Protein AF-A0A7S2PUL8-F1 (afdb_monomer_lite)

Radius of gyration: 28.36 Å; chains: 1; bounding box: 61×32×86 Å

Structure (mmCIF, N/CA/C/O backbone):
data_AF-A0A7S2PUL8-F1
#
_entry.id   AF-A0A7S2PUL8-F1
#
loop_
_atom_site.group_PDB
_atom_site.id
_atom_site.type_symbol
_atom_site.label_atom_id
_atom_site.label_alt_id
_atom_site.label_comp_id
_atom_site.label_asym_id
_atom_site.label_entity_id
_atom_site.label_seq_id
_atom_site.pdbx_PDB_ins_code
_atom_site.Cartn_x
_atom_site.Cartn_y
_atom_site.Cartn_z
_atom_site.occupancy
_atom_site.B_iso_or_equiv
_atom_site.auth_seq_id
_atom_site.auth_comp_id
_atom_site.auth_asym_id
_atom_site.auth_atom_id
_atom_site.pdbx_PDB_model_num
ATOM 1 N N . LYS A 1 1 ? 41.834 7.340 -62.300 1.00 60.91 1 LYS A N 1
ATOM 2 C CA . LYS A 1 1 ? 41.195 6.035 -61.971 1.00 60.91 1 LYS A CA 1
ATOM 3 C C . LYS A 1 1 ? 41.429 5.657 -60.509 1.00 60.91 1 LYS A C 1
ATOM 5 O O . LYS A 1 1 ? 40.472 5.239 -59.879 1.00 60.91 1 LYS A O 1
ATOM 10 N N . GLU A 1 2 ? 42.630 5.863 -59.962 1.00 68.00 2 GLU A N 1
ATOM 11 C CA . GLU A 1 2 ? 42.927 5.614 -58.538 1.00 68.00 2 GLU A CA 1
ATOM 12 C C . GLU A 1 2 ? 42.168 6.541 -57.573 1.00 68.00 2 GLU A C 1
ATOM 14 O O . GLU A 1 2 ? 41.589 6.057 -56.607 1.00 68.00 2 GLU A O 1
ATOM 19 N N . GLU A 1 3 ? 42.044 7.840 -57.874 1.00 72.56 3 GLU A N 1
ATOM 20 C CA . GLU A 1 3 ? 41.277 8.779 -57.027 1.00 72.56 3 GLU A CA 1
ATOM 21 C C . GLU A 1 3 ? 39.795 8.405 -56.889 1.00 72.56 3 GLU A C 1
ATOM 23 O O . GLU A 1 3 ? 39.204 8.547 -55.822 1.00 72.56 3 GLU A O 1
ATOM 28 N N . LEU A 1 4 ? 39.196 7.873 -57.958 1.00 75.56 4 LEU A N 1
ATOM 29 C CA . LEU A 1 4 ? 37.783 7.494 -57.977 1.00 75.56 4 LEU A CA 1
ATOM 30 C C . LEU A 1 4 ? 37.527 6.232 -57.137 1.00 75.56 4 LEU A C 1
ATOM 32 O O . LEU A 1 4 ? 36.496 6.132 -56.483 1.00 75.56 4 LEU A O 1
ATOM 36 N N . LEU A 1 5 ? 38.488 5.302 -57.108 1.00 79.69 5 LEU A N 1
ATOM 37 C CA . LEU A 1 5 ? 38.439 4.114 -56.251 1.00 79.69 5 LEU A CA 1
ATOM 38 C C . LEU A 1 5 ? 38.616 4.478 -54.769 1.00 79.69 5 LEU A C 1
ATOM 40 O O . LEU A 1 5 ? 37.912 3.932 -53.924 1.00 79.69 5 LEU A O 1
ATOM 44 N N . SER A 1 6 ? 39.491 5.440 -54.464 1.00 80.88 6 SER A N 1
ATOM 45 C CA . SER A 1 6 ? 39.695 5.955 -53.102 1.00 80.88 6 SER A CA 1
ATOM 46 C C . SER A 1 6 ? 38.432 6.629 -52.542 1.00 80.88 6 SER A C 1
ATOM 48 O O . SER A 1 6 ? 37.962 6.288 -51.458 1.00 80.88 6 SER A O 1
ATOM 50 N N . LEU A 1 7 ? 37.801 7.506 -53.332 1.00 81.19 7 LEU A N 1
ATOM 51 C CA . LEU A 1 7 ? 36.548 8.182 -52.968 1.00 81.19 7 LEU A CA 1
ATOM 52 C C . LEU A 1 7 ? 35.368 7.216 -52.772 1.00 81.19 7 LEU A C 1
ATOM 54 O O . LEU A 1 7 ? 34.481 7.473 -51.956 1.00 81.19 7 LEU A O 1
ATOM 58 N N . MET A 1 8 ? 35.324 6.111 -53.519 1.00 83.81 8 MET A N 1
ATOM 59 C CA . MET A 1 8 ? 34.299 5.079 -53.329 1.00 83.81 8 MET A CA 1
ATOM 60 C C . MET A 1 8 ? 34.522 4.294 -52.031 1.00 83.81 8 MET A C 1
ATOM 62 O O . MET A 1 8 ? 33.560 4.075 -51.296 1.00 83.81 8 MET A O 1
ATOM 66 N N . ALA A 1 9 ? 35.771 3.947 -51.707 1.00 85.50 9 ALA A N 1
ATOM 67 C CA . ALA A 1 9 ? 36.111 3.258 -50.462 1.00 85.50 9 ALA A CA 1
ATOM 68 C C . ALA A 1 9 ? 35.788 4.107 -49.217 1.00 85.50 9 ALA A C 1
ATOM 70 O O . ALA A 1 9 ? 35.153 3.620 -48.282 1.00 85.50 9 ALA A O 1
ATOM 71 N N . GLU A 1 10 ? 36.127 5.399 -49.232 1.00 86.19 10 GLU A N 1
ATOM 72 C CA . GLU A 1 10 ? 35.855 6.315 -48.115 1.00 86.19 10 GLU A CA 1
ATOM 73 C C . GLU A 1 10 ? 34.342 6.535 -47.895 1.00 86.19 10 GLU A C 1
ATOM 75 O O . GLU A 1 10 ? 33.856 6.611 -46.762 1.00 86.19 10 GLU A O 1
ATOM 80 N N . ASN A 1 11 ? 33.556 6.574 -48.976 1.00 85.31 11 ASN A N 1
ATOM 81 C CA . ASN A 1 11 ? 32.097 6.647 -48.887 1.00 85.31 11 ASN A CA 1
ATOM 82 C C . ASN A 1 11 ? 31.471 5.351 -48.355 1.00 85.31 11 ASN A C 1
ATOM 84 O O . ASN A 1 11 ? 30.522 5.413 -47.570 1.00 85.31 11 ASN A O 1
ATOM 88 N N . GLU A 1 12 ? 31.991 4.185 -48.743 1.00 88.75 12 GLU A N 1
ATOM 89 C CA . GLU A 1 12 ? 31.535 2.904 -48.199 1.00 88.75 12 GLU A CA 1
ATOM 90 C C . GLU A 1 12 ? 31.815 2.786 -46.698 1.00 88.75 12 GLU A C 1
ATOM 92 O O . GLU A 1 12 ? 30.944 2.335 -45.949 1.00 88.75 12 GLU A O 1
ATOM 97 N N . GLU A 1 13 ? 32.984 3.228 -46.230 1.00 89.38 13 GLU A N 1
ATOM 98 C CA . GLU A 1 13 ? 33.302 3.254 -44.800 1.00 89.38 13 GLU A CA 1
ATOM 99 C C . GLU A 1 13 ? 32.402 4.223 -44.029 1.00 89.38 13 GLU A C 1
ATOM 101 O O . GLU A 1 13 ? 31.856 3.857 -42.985 1.00 89.38 13 GLU A O 1
ATOM 106 N N . ARG A 1 14 ? 32.149 5.423 -44.567 1.00 87.69 14 ARG A N 1
ATOM 107 C CA . ARG A 1 14 ? 31.208 6.381 -43.962 1.00 87.69 14 ARG A CA 1
ATOM 108 C C . ARG A 1 14 ? 29.786 5.833 -43.887 1.00 87.69 14 ARG A C 1
ATOM 110 O O . ARG A 1 14 ? 29.116 6.029 -42.873 1.00 87.69 14 ARG A O 1
ATOM 117 N N . LEU A 1 15 ? 29.322 5.128 -44.918 1.00 87.69 15 LEU A N 1
ATOM 118 C CA . LEU A 1 15 ? 28.003 4.491 -44.922 1.00 87.69 15 LEU A CA 1
ATOM 119 C C . LEU A 1 15 ? 27.917 3.347 -43.906 1.00 87.69 15 LEU A C 1
ATOM 121 O O . LEU A 1 15 ? 26.913 3.243 -43.201 1.00 87.69 15 LEU A O 1
ATOM 125 N N . LYS A 1 16 ? 28.963 2.522 -43.784 1.00 92.06 16 LYS A N 1
ATOM 126 C CA . LYS A 1 16 ? 29.033 1.456 -42.771 1.00 92.06 16 LYS A CA 1
ATOM 127 C C . LYS A 1 16 ? 29.050 2.029 -41.353 1.00 92.06 16 LYS A C 1
ATOM 129 O O . LYS A 1 16 ? 28.274 1.580 -40.516 1.00 92.06 16 LYS A O 1
ATOM 134 N N . ALA A 1 17 ? 29.856 3.060 -41.103 1.00 91.62 17 ALA A N 1
ATOM 135 C CA . ALA A 1 17 ? 29.919 3.733 -39.806 1.00 91.62 17 ALA A CA 1
ATOM 136 C C . ALA A 1 17 ? 28.587 4.403 -39.434 1.00 91.62 17 ALA A C 1
ATOM 138 O O . ALA A 1 17 ? 28.167 4.347 -38.279 1.00 91.62 17 ALA A O 1
ATOM 139 N N . LYS A 1 18 ? 27.895 5.006 -40.409 1.00 92.12 18 LYS A N 1
ATOM 140 C CA . LYS A 1 18 ? 26.573 5.605 -40.194 1.00 92.12 18 LYS A CA 1
ATOM 141 C C . LYS A 1 18 ? 25.521 4.551 -39.839 1.00 92.12 18 LYS A C 1
ATOM 143 O O . LYS A 1 18 ? 24.808 4.738 -38.862 1.00 92.12 18 LYS A O 1
ATOM 148 N N . ARG A 1 19 ? 25.477 3.429 -40.567 1.00 91.75 19 ARG A N 1
ATOM 149 C CA . ARG A 1 19 ? 24.557 2.316 -40.269 1.00 91.75 19 ARG A CA 1
ATOM 150 C C . ARG A 1 19 ? 24.822 1.693 -38.901 1.00 91.75 19 ARG A C 1
ATOM 152 O O . ARG A 1 19 ? 23.877 1.448 -38.167 1.00 91.75 19 ARG A O 1
ATOM 159 N N . ALA A 1 20 ? 26.089 1.504 -38.530 1.00 91.75 20 ALA A N 1
ATOM 160 C CA . ALA A 1 20 ? 26.448 0.975 -37.215 1.00 91.75 20 ALA A CA 1
ATOM 161 C C . ALA A 1 20 ? 25.957 1.880 -36.071 1.00 91.75 20 ALA A C 1
ATOM 163 O O . ALA A 1 20 ? 25.409 1.380 -35.094 1.00 91.75 20 ALA A O 1
ATOM 164 N N . ARG A 1 21 ? 26.086 3.208 -36.219 1.00 90.75 21 ARG A N 1
ATOM 165 C CA . ARG A 1 21 ? 25.555 4.174 -35.241 1.00 90.75 21 ARG A CA 1
ATOM 166 C C . ARG A 1 21 ? 24.030 4.167 -35.184 1.00 90.75 21 ARG A C 1
ATOM 168 O O . ARG A 1 21 ? 23.472 4.165 -34.099 1.00 90.75 21 ARG A O 1
ATOM 175 N N . GLU A 1 22 ? 23.360 4.124 -36.333 1.00 92.88 22 GLU A N 1
ATOM 176 C CA . GLU A 1 22 ? 21.893 4.055 -36.387 1.00 92.88 22 GLU A CA 1
ATOM 177 C C . GLU A 1 22 ? 21.354 2.767 -35.741 1.00 92.88 22 GLU A C 1
ATOM 179 O O . GLU A 1 22 ? 20.354 2.811 -35.027 1.00 92.88 22 GLU A O 1
ATOM 184 N N . GLU A 1 23 ? 22.026 1.629 -35.939 1.00 92.50 23 GLU A N 1
ATOM 185 C CA . GLU A 1 23 ? 21.677 0.363 -35.286 1.00 92.50 23 GLU A CA 1
ATOM 186 C C . GLU A 1 23 ? 21.935 0.390 -33.773 1.00 92.50 23 GLU A C 1
ATOM 188 O O . GLU A 1 23 ? 21.132 -0.145 -33.008 1.00 92.50 23 GLU A O 1
ATOM 193 N N . GLU A 1 24 ? 23.029 1.010 -33.326 1.00 91.81 24 GLU A N 1
ATOM 194 C CA . GLU A 1 24 ? 23.339 1.161 -31.902 1.00 91.81 24 GLU A CA 1
ATOM 195 C C . GLU A 1 24 ? 22.332 2.084 -31.203 1.00 91.81 24 GLU A C 1
ATOM 197 O O . GLU A 1 24 ? 21.758 1.696 -30.185 1.00 91.81 24 GLU A O 1
ATOM 202 N N . ASP A 1 25 ? 22.023 3.239 -31.797 1.00 92.94 25 ASP A N 1
ATOM 203 C CA . ASP A 1 25 ? 21.018 4.178 -31.291 1.00 92.94 25 ASP A CA 1
ATOM 204 C C . ASP A 1 25 ? 19.622 3.537 -31.247 1.00 92.94 25 ASP A C 1
ATOM 206 O O . ASP A 1 25 ? 18.868 3.730 -30.291 1.00 92.94 25 ASP A O 1
ATOM 210 N N . ALA A 1 26 ? 19.261 2.749 -32.267 1.00 93.25 26 ALA A N 1
ATOM 211 C CA . ALA A 1 26 ? 17.992 2.025 -32.294 1.00 93.25 26 ALA A CA 1
ATOM 212 C C . ALA A 1 26 ? 17.918 0.965 -31.185 1.00 93.25 26 ALA A C 1
ATOM 214 O O . ALA A 1 26 ? 16.885 0.839 -30.525 1.00 93.25 26 ALA A O 1
ATOM 215 N N . ARG A 1 27 ? 19.012 0.233 -30.934 1.00 93.19 27 ARG A N 1
ATOM 216 C CA . ARG A 1 27 ? 19.091 -0.744 -29.837 1.00 93.19 27 ARG A CA 1
ATOM 217 C C . ARG A 1 27 ? 19.018 -0.075 -28.470 1.00 93.19 27 ARG A C 1
ATOM 219 O O . ARG A 1 27 ? 18.304 -0.574 -27.605 1.00 93.19 27 ARG A O 1
ATOM 226 N N . GLN A 1 28 ? 19.713 1.046 -28.278 1.00 92.69 28 GLN A N 1
ATOM 227 C CA . GLN A 1 28 ? 19.670 1.799 -27.024 1.00 92.69 28 GLN A CA 1
ATOM 228 C C . GLN A 1 28 ? 18.258 2.322 -26.739 1.00 92.69 28 GLN A C 1
ATOM 230 O O . GLN A 1 28 ? 17.745 2.107 -25.645 1.00 92.69 28 GLN A O 1
ATOM 235 N N . LYS A 1 29 ? 17.588 2.914 -27.737 1.00 94.25 29 LYS A N 1
ATOM 236 C CA . LYS A 1 29 ? 16.203 3.391 -27.591 1.00 94.25 29 LYS A CA 1
ATOM 237 C C . LYS A 1 29 ? 15.222 2.262 -27.289 1.00 94.25 29 LYS A C 1
ATOM 239 O O . LYS A 1 29 ? 14.381 2.421 -26.412 1.00 94.25 29 LYS A O 1
ATOM 244 N N . ALA A 1 30 ? 15.346 1.123 -27.971 1.00 93.94 30 ALA A N 1
ATOM 245 C CA . ALA A 1 30 ? 14.494 -0.035 -27.709 1.00 93.94 30 ALA A CA 1
ATOM 246 C C . ALA A 1 30 ? 14.687 -0.577 -26.281 1.00 93.94 30 ALA A C 1
ATOM 248 O O . ALA A 1 30 ? 13.707 -0.880 -25.604 1.00 93.94 30 ALA A O 1
ATOM 249 N N . ALA A 1 31 ? 15.933 -0.648 -25.799 1.00 94.56 31 ALA A N 1
ATOM 250 C CA . ALA A 1 31 ? 16.232 -1.087 -24.438 1.00 94.56 31 ALA A CA 1
ATOM 251 C C . ALA A 1 31 ? 15.714 -0.102 -23.374 1.00 94.56 31 ALA A C 1
ATOM 253 O O . ALA A 1 31 ? 15.186 -0.527 -22.346 1.00 94.56 31 ALA A O 1
ATOM 254 N N . GLU A 1 32 ? 15.837 1.206 -23.614 1.00 94.25 32 GLU A N 1
ATOM 255 C CA . GLU A 1 32 ? 15.310 2.241 -22.718 1.00 94.25 32 GLU A CA 1
ATOM 256 C C . GLU A 1 32 ? 13.777 2.205 -22.657 1.00 94.25 32 GLU A C 1
ATOM 258 O O . GLU A 1 32 ? 13.192 2.282 -21.574 1.00 94.25 32 GLU A O 1
ATOM 263 N N . GLU A 1 33 ? 13.114 2.028 -23.801 1.00 93.75 33 GLU A N 1
ATOM 264 C CA . GLU A 1 33 ? 11.660 1.911 -23.863 1.00 93.75 33 GLU A CA 1
ATOM 265 C C . GLU A 1 33 ? 11.163 0.644 -23.156 1.00 93.75 33 GLU A C 1
ATOM 267 O O . GLU A 1 33 ? 10.223 0.718 -22.364 1.00 93.75 33 GLU A O 1
ATOM 272 N N . GLU A 1 34 ? 11.834 -0.496 -23.344 1.00 94.62 34 GLU A N 1
ATOM 273 C CA . GLU A 1 34 ? 11.517 -1.738 -22.632 1.00 94.62 34 GLU A CA 1
ATOM 274 C C . GLU A 1 34 ? 11.704 -1.585 -21.114 1.00 94.62 34 GLU A C 1
ATOM 276 O O . GLU A 1 34 ? 10.840 -1.993 -20.334 1.00 94.62 34 GLU A O 1
ATOM 281 N N . ALA A 1 35 ? 12.800 -0.959 -20.673 1.00 93.19 35 ALA A N 1
ATOM 282 C CA . ALA A 1 35 ? 13.047 -0.695 -19.257 1.00 93.19 35 ALA A CA 1
ATOM 283 C C . ALA A 1 35 ? 11.971 0.222 -18.656 1.00 93.19 35 ALA A C 1
ATOM 285 O O . ALA A 1 35 ? 11.467 -0.040 -17.563 1.00 93.19 35 ALA A O 1
ATOM 286 N N . ARG A 1 36 ? 11.566 1.265 -19.389 1.00 94.12 36 ARG A N 1
ATOM 287 C CA . ARG A 1 36 ? 10.508 2.183 -18.962 1.00 94.12 36 ARG A CA 1
ATOM 288 C C . ARG A 1 36 ? 9.148 1.493 -18.884 1.00 94.12 36 ARG A C 1
ATOM 290 O O . ARG A 1 36 ? 8.410 1.733 -17.931 1.00 94.12 36 ARG A O 1
ATOM 297 N N . GLN A 1 37 ? 8.821 0.636 -19.852 1.00 94.19 37 GLN A N 1
ATOM 298 C CA . GLN A 1 37 ? 7.583 -0.145 -19.841 1.00 94.19 37 GLN A CA 1
ATOM 299 C C . GLN A 1 37 ? 7.550 -1.122 -18.661 1.00 94.19 37 GLN A C 1
ATOM 301 O O . GLN A 1 37 ? 6.533 -1.200 -17.975 1.00 94.19 37 GLN A O 1
ATOM 306 N N . LYS A 1 38 ? 8.663 -1.809 -18.369 1.00 93.56 38 LYS A N 1
ATOM 307 C CA . LYS A 1 38 ? 8.770 -2.699 -17.201 1.00 93.56 38 LYS A CA 1
ATOM 308 C C . LYS A 1 38 ? 8.593 -1.943 -15.888 1.00 93.56 38 LYS A C 1
ATOM 310 O O . LYS A 1 38 ? 7.761 -2.339 -15.081 1.00 93.56 38 LYS A O 1
ATOM 315 N N . ALA A 1 39 ? 9.296 -0.826 -15.708 1.00 90.44 39 ALA A N 1
ATOM 316 C CA . ALA A 1 39 ? 9.179 -0.015 -14.497 1.00 90.44 39 ALA A CA 1
ATOM 317 C C . ALA A 1 39 ? 7.756 0.541 -14.298 1.00 90.44 39 ALA A C 1
ATOM 319 O O . ALA A 1 39 ? 7.235 0.538 -13.185 1.00 90.44 39 ALA A O 1
ATOM 320 N N . ALA A 1 40 ? 7.100 0.988 -15.375 1.00 90.06 40 ALA A N 1
ATOM 321 C CA . ALA A 1 40 ? 5.715 1.448 -15.312 1.00 90.06 40 ALA A CA 1
ATOM 322 C C . ALA A 1 40 ? 4.741 0.310 -14.961 1.00 90.06 40 ALA A C 1
ATOM 324 O O . ALA A 1 40 ? 3.844 0.508 -14.143 1.00 90.06 40 ALA A O 1
ATOM 325 N N . ALA A 1 41 ? 4.934 -0.881 -15.536 1.00 92.38 41 ALA A N 1
ATOM 326 C CA . ALA A 1 41 ? 4.112 -2.050 -15.239 1.00 92.38 41 ALA A CA 1
ATOM 327 C C . ALA A 1 41 ? 4.282 -2.531 -13.788 1.00 92.38 41 ALA A C 1
ATOM 329 O O . ALA A 1 41 ? 3.296 -2.887 -13.148 1.00 92.38 41 ALA A O 1
ATOM 330 N N . GLU A 1 42 ? 5.505 -2.510 -13.250 1.00 86.12 42 GLU A N 1
ATOM 331 C CA . GLU A 1 42 ? 5.776 -2.843 -11.844 1.00 86.12 42 GLU A CA 1
ATOM 332 C C . GLU A 1 42 ? 5.081 -1.870 -10.888 1.00 86.12 42 GLU A C 1
ATOM 334 O O . GLU A 1 42 ? 4.407 -2.306 -9.954 1.00 86.12 42 GLU A O 1
ATOM 339 N N . LEU A 1 43 ? 5.177 -0.565 -11.157 1.00 77.44 43 LEU A N 1
ATOM 340 C CA . LEU A 1 43 ? 4.513 0.457 -10.349 1.00 77.44 43 LEU A CA 1
ATOM 341 C C . LEU A 1 43 ? 2.987 0.297 -10.379 1.00 77.44 43 LEU A C 1
ATOM 343 O O . LEU A 1 43 ? 2.337 0.346 -9.336 1.00 77.44 43 LEU A O 1
ATOM 347 N N . GLN A 1 44 ? 2.417 0.062 -11.563 1.00 81.31 44 GLN A N 1
ATOM 348 C CA . GLN A 1 44 ? 0.980 -0.154 -11.710 1.00 81.31 44 GLN A CA 1
ATOM 349 C C . GLN A 1 44 ? 0.525 -1.425 -10.978 1.00 81.31 44 GLN A C 1
ATOM 351 O O . GLN A 1 44 ? -0.505 -1.415 -10.306 1.00 81.31 44 GLN A O 1
ATOM 356 N N . ALA A 1 45 ? 1.299 -2.510 -11.056 1.00 83.56 45 ALA A N 1
ATOM 357 C CA . ALA A 1 45 ? 0.989 -3.745 -10.344 1.00 83.56 45 ALA A CA 1
ATOM 358 C C . ALA A 1 45 ? 1.025 -3.559 -8.817 1.00 83.56 45 ALA A C 1
ATOM 360 O O . ALA A 1 45 ? 0.175 -4.112 -8.113 1.00 83.56 45 ALA A O 1
ATOM 361 N N . GLU A 1 46 ? 1.973 -2.770 -8.302 1.00 74.44 46 GLU A N 1
ATOM 362 C CA . GLU A 1 46 ? 2.032 -2.407 -6.883 1.00 74.44 46 GLU A CA 1
ATOM 363 C C . GLU A 1 46 ? 0.802 -1.585 -6.468 1.00 74.44 46 GLU A C 1
ATOM 365 O O . GLU A 1 46 ? 0.184 -1.881 -5.443 1.00 74.44 46 GLU A O 1
ATOM 370 N N . GLU A 1 47 ? 0.389 -0.609 -7.281 1.00 73.50 47 GLU A N 1
ATOM 371 C CA . GLU A 1 47 ? -0.790 0.218 -7.010 1.00 73.50 47 GLU A CA 1
ATOM 3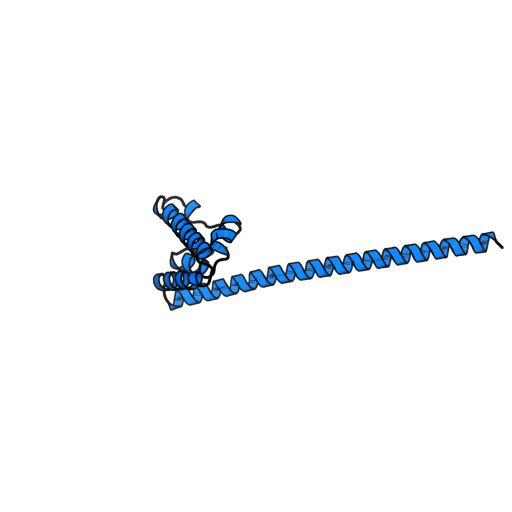72 C C . GLU A 1 47 ? -2.095 -0.596 -7.038 1.00 73.50 47 GLU A C 1
ATOM 374 O O . GLU A 1 47 ? -2.915 -0.493 -6.125 1.00 73.50 47 GLU A O 1
ATOM 379 N N . GLU A 1 48 ? -2.276 -1.478 -8.022 1.00 79.44 48 GLU A N 1
ATOM 380 C CA . GLU A 1 48 ? -3.440 -2.370 -8.097 1.00 79.44 48 GLU A CA 1
ATOM 381 C C . GLU A 1 48 ? -3.486 -3.371 -6.934 1.00 79.44 48 GLU A C 1
ATOM 383 O O . GLU A 1 48 ? -4.564 -3.724 -6.443 1.00 79.44 48 GLU A O 1
ATOM 388 N N . ALA A 1 49 ? -2.329 -3.866 -6.486 1.00 80.31 49 ALA A N 1
ATOM 389 C CA . ALA A 1 49 ? -2.244 -4.711 -5.298 1.00 80.31 49 ALA A CA 1
ATOM 390 C C . ALA A 1 49 ? -2.635 -3.926 -4.038 1.00 80.31 49 ALA A C 1
ATOM 392 O O . ALA A 1 49 ? -3.351 -4.444 -3.178 1.00 80.31 49 ALA A O 1
ATOM 393 N N . LEU A 1 50 ? -2.219 -2.662 -3.954 1.00 72.44 50 LEU A N 1
ATOM 394 C CA . LEU A 1 50 ? -2.562 -1.771 -2.856 1.00 72.44 50 LEU A CA 1
ATOM 395 C C . LEU A 1 50 ? -4.065 -1.490 -2.793 1.00 72.44 50 LEU A C 1
ATOM 397 O O . LEU A 1 50 ? -4.662 -1.621 -1.727 1.00 72.44 50 LEU A O 1
ATOM 401 N N . GLN A 1 51 ? -4.676 -1.154 -3.931 1.00 76.75 51 GLN A N 1
ATOM 402 C CA . GLN A 1 51 ? -6.111 -0.885 -4.033 1.00 76.75 51 GLN A CA 1
ATOM 403 C C . GLN A 1 51 ? -6.944 -2.117 -3.670 1.00 76.75 51 GLN A C 1
ATOM 405 O O . GLN A 1 51 ? -7.918 -2.008 -2.925 1.00 76.75 51 GLN A O 1
ATOM 410 N N . ARG A 1 52 ? -6.542 -3.310 -4.130 1.00 82.81 52 ARG A N 1
ATOM 411 C CA . ARG A 1 52 ? -7.199 -4.566 -3.735 1.00 82.81 52 ARG A CA 1
ATOM 412 C C . ARG A 1 52 ? -7.116 -4.801 -2.232 1.00 82.81 52 ARG A C 1
ATOM 414 O O . ARG A 1 52 ? -8.138 -5.063 -1.606 1.00 82.81 52 ARG A O 1
ATOM 421 N N . ALA A 1 53 ? -5.937 -4.626 -1.640 1.00 78.38 53 ALA A N 1
ATOM 422 C CA . ALA A 1 53 ? -5.763 -4.764 -0.197 1.00 78.38 53 ALA A CA 1
ATOM 423 C C . ALA A 1 53 ? -6.591 -3.734 0.601 1.00 78.38 53 ALA A C 1
ATOM 425 O O . ALA A 1 53 ? -7.060 -4.034 1.699 1.00 78.38 53 ALA A O 1
ATOM 426 N N . GLU A 1 54 ? -6.790 -2.523 0.069 1.00 78.50 54 GLU A N 1
ATOM 427 C CA . GLU A 1 54 ? -7.675 -1.519 0.671 1.00 78.50 54 GLU A CA 1
ATOM 428 C C . GLU A 1 54 ? -9.142 -1.956 0.639 1.00 78.50 54 GLU A C 1
ATOM 430 O O . GLU A 1 54 ? -9.796 -1.934 1.682 1.00 78.50 54 GLU A O 1
ATOM 435 N N . GLN A 1 55 ? -9.637 -2.410 -0.515 1.00 84.44 55 GLN A N 1
ATOM 436 C CA . GLN A 1 55 ? -11.013 -2.895 -0.666 1.00 84.44 55 GLN A CA 1
ATOM 437 C C . GLN A 1 55 ? -11.287 -4.119 0.214 1.00 84.44 55 GLN A C 1
ATOM 439 O O . GLN A 1 55 ? -12.316 -4.190 0.886 1.00 84.44 55 GLN A O 1
ATOM 444 N N . GLU A 1 56 ? -10.349 -5.068 0.260 1.00 86.19 56 GLU A N 1
ATOM 445 C CA . GLU A 1 56 ? -10.426 -6.233 1.144 1.00 86.19 56 GLU A CA 1
ATOM 446 C C . GLU A 1 56 ? -10.442 -5.817 2.618 1.00 86.19 56 GLU A C 1
ATOM 448 O O . GLU A 1 56 ? -11.228 -6.348 3.404 1.00 86.19 56 GLU A O 1
ATOM 453 N N . GLY A 1 57 ? -9.618 -4.835 2.995 1.00 83.56 57 GLY A N 1
ATOM 454 C CA . GLY A 1 57 ? -9.585 -4.291 4.348 1.00 83.56 57 GLY A CA 1
ATOM 455 C C . GLY A 1 57 ? -10.901 -3.624 4.754 1.00 83.56 57 GLY A C 1
ATOM 456 O O . GLY A 1 57 ? -11.374 -3.840 5.869 1.00 83.56 57 GLY A O 1
ATOM 457 N N . GLU A 1 58 ? -11.523 -2.855 3.860 1.00 85.69 58 GLU A N 1
ATOM 458 C CA . GLU A 1 58 ? -12.829 -2.230 4.101 1.00 85.69 58 GLU A CA 1
ATOM 459 C C . GLU A 1 58 ? -13.952 -3.262 4.198 1.00 85.69 58 GLU A C 1
ATOM 461 O O . GLU A 1 58 ? -14.751 -3.218 5.137 1.00 85.69 58 GLU A O 1
ATOM 466 N N . ALA A 1 59 ? -13.976 -4.238 3.287 1.00 88.12 59 ALA A N 1
ATOM 467 C CA . ALA A 1 59 ? -14.927 -5.341 3.340 1.00 88.12 59 ALA A CA 1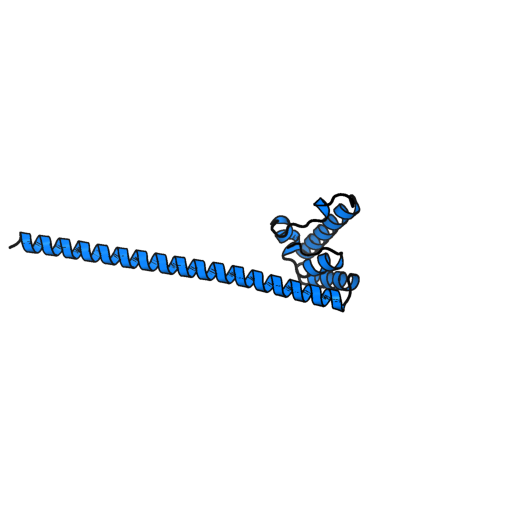
ATOM 468 C C . ALA A 1 59 ? -14.774 -6.141 4.641 1.00 88.12 59 ALA A C 1
ATOM 470 O O . ALA A 1 59 ? -15.769 -6.509 5.272 1.00 88.12 59 ALA A O 1
ATOM 471 N N . ARG A 1 60 ? -13.531 -6.371 5.085 1.00 88.69 60 ARG A N 1
ATOM 472 C CA . ARG A 1 60 ? -13.259 -7.070 6.340 1.00 88.69 60 ARG A CA 1
ATOM 473 C C . ARG A 1 60 ? -13.723 -6.260 7.540 1.00 88.69 60 ARG A C 1
ATOM 475 O O . ARG A 1 60 ? -14.434 -6.810 8.376 1.00 88.69 60 ARG A O 1
ATOM 482 N N . LEU A 1 61 ? -13.390 -4.970 7.598 1.00 90.69 61 LEU A N 1
ATOM 483 C CA . LEU A 1 61 ? -13.844 -4.068 8.656 1.00 90.69 61 LEU A CA 1
ATOM 484 C C . LEU A 1 61 ? -15.375 -4.057 8.768 1.00 90.69 61 LEU A C 1
ATOM 486 O O . LEU A 1 61 ? -15.904 -4.139 9.875 1.00 90.69 61 LEU A O 1
ATOM 490 N N . ALA A 1 62 ? -16.083 -4.010 7.637 1.00 90.81 62 ALA A N 1
ATOM 491 C CA . ALA A 1 62 ? -17.542 -4.070 7.606 1.00 90.81 62 ALA A CA 1
ATOM 492 C C . ALA A 1 62 ? -18.095 -5.416 8.112 1.00 90.81 62 ALA A C 1
ATOM 494 O O . ALA A 1 62 ? -19.155 -5.447 8.733 1.00 90.81 62 ALA A O 1
ATOM 495 N N . ALA A 1 63 ? -17.383 -6.521 7.870 1.00 94.19 63 ALA A N 1
ATOM 496 C CA . ALA A 1 63 ? -17.813 -7.859 8.263 1.00 94.19 63 ALA A CA 1
ATOM 497 C C . ALA A 1 63 ? -17.597 -8.165 9.754 1.00 94.19 63 ALA A C 1
ATOM 499 O O . ALA A 1 63 ? -18.454 -8.795 10.371 1.00 94.19 63 ALA A O 1
ATOM 500 N N . VAL A 1 64 ? -16.453 -7.766 10.325 1.00 92.50 64 VAL A N 1
ATOM 501 C CA . VAL A 1 64 ? -16.064 -8.158 11.697 1.00 92.50 64 VAL A CA 1
ATOM 502 C C . VAL A 1 64 ? -16.190 -7.030 12.723 1.00 92.50 64 VAL A C 1
ATOM 504 O O . VAL A 1 64 ? -16.211 -7.292 13.923 1.00 92.50 64 VAL A O 1
ATOM 507 N N . GLY A 1 65 ? -16.317 -5.781 12.272 1.00 94.06 65 GLY A N 1
ATOM 508 C CA . GLY A 1 65 ? -16.331 -4.602 13.132 1.00 94.06 65 GLY A CA 1
ATOM 509 C C . GLY A 1 65 ? -14.927 -4.108 13.525 1.00 94.06 65 GLY A C 1
ATOM 510 O O . GLY A 1 65 ? -13.925 -4.787 13.287 1.00 94.06 65 GLY A O 1
ATOM 511 N N . PRO A 1 66 ? -14.834 -2.906 14.123 1.00 93.12 66 PRO A N 1
ATOM 512 C CA . PRO A 1 66 ? -13.567 -2.206 14.354 1.00 93.12 66 PRO A CA 1
ATOM 513 C C . PRO A 1 66 ? -12.619 -2.935 15.311 1.00 93.12 66 PRO A C 1
ATOM 515 O O . PRO A 1 66 ? -11.445 -3.121 14.991 1.00 93.12 66 PRO A O 1
ATOM 518 N N . ASP A 1 67 ? -13.121 -3.404 16.453 1.00 94.31 67 ASP A N 1
ATOM 519 C CA . ASP A 1 67 ? -12.285 -4.052 17.470 1.00 94.31 67 ASP A CA 1
ATOM 520 C C . ASP A 1 67 ? -11.723 -5.391 16.976 1.00 94.31 67 ASP A C 1
ATOM 522 O O . ASP A 1 67 ? -10.540 -5.691 17.158 1.00 94.31 67 ASP A O 1
ATOM 526 N N . ALA A 1 68 ? -12.551 -6.183 16.288 1.00 93.81 68 ALA A N 1
ATOM 527 C CA . ALA A 1 68 ? -12.125 -7.454 15.713 1.00 93.81 68 ALA A CA 1
ATOM 528 C C . ALA A 1 68 ? -11.136 -7.247 14.556 1.00 93.81 68 ALA A C 1
ATOM 530 O O . ALA A 1 68 ? -10.151 -7.976 14.463 1.00 93.81 68 ALA A O 1
ATOM 531 N N . ALA A 1 69 ? -11.332 -6.215 13.727 1.00 93.19 69 ALA A N 1
ATOM 532 C CA . ALA A 1 69 ? -10.383 -5.848 12.678 1.00 93.19 69 ALA A CA 1
ATOM 533 C C . ALA A 1 69 ? -9.010 -5.467 13.258 1.00 93.19 69 ALA A C 1
ATOM 535 O O . ALA A 1 69 ? -7.979 -5.890 12.731 1.00 93.19 69 ALA A O 1
ATOM 536 N N . CYS A 1 70 ? -8.977 -4.733 14.377 1.00 93.69 70 CYS A N 1
ATOM 537 C CA . CYS A 1 70 ? -7.735 -4.440 15.096 1.00 93.69 70 CYS A CA 1
ATOM 538 C C . CYS A 1 70 ? -7.044 -5.720 15.592 1.00 93.69 70 CYS A C 1
ATOM 540 O O . CYS A 1 70 ? -5.832 -5.869 15.428 1.00 93.69 70 CYS A O 1
ATOM 542 N N . ALA A 1 71 ? -7.799 -6.660 16.168 1.00 93.44 71 ALA A N 1
ATOM 543 C CA . ALA A 1 71 ? -7.253 -7.928 16.648 1.00 93.44 71 ALA A CA 1
ATOM 544 C C . ALA A 1 71 ? -6.690 -8.793 15.505 1.00 93.44 71 ALA A C 1
ATOM 546 O O . ALA A 1 71 ? -5.570 -9.298 15.603 1.00 93.44 71 ALA A O 1
ATOM 547 N N . GLU A 1 72 ? -7.424 -8.921 14.397 1.00 93.69 72 GLU A N 1
ATOM 548 C CA . GLU A 1 72 ? -6.975 -9.646 13.202 1.00 93.69 72 GLU A CA 1
ATOM 549 C C . GLU A 1 72 ? -5.731 -9.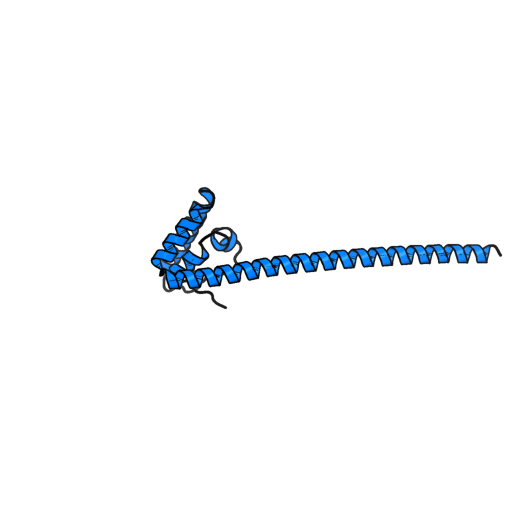013 12.581 1.00 93.69 72 GLU A C 1
ATOM 551 O O . GLU A 1 72 ? -4.803 -9.715 12.181 1.00 93.69 72 GLU A O 1
ATOM 556 N N . ALA A 1 73 ? -5.674 -7.684 12.545 1.00 92.38 73 ALA A N 1
ATOM 557 C CA . ALA A 1 73 ? -4.513 -6.966 12.055 1.00 92.38 73 ALA A CA 1
ATOM 558 C C . ALA A 1 73 ? -3.262 -7.220 12.907 1.00 92.38 73 ALA A C 1
ATOM 560 O O . ALA A 1 73 ? -2.189 -7.468 12.355 1.00 92.38 73 ALA A O 1
ATOM 561 N N . LEU A 1 74 ? -3.392 -7.201 14.239 1.00 92.12 74 LEU A N 1
ATOM 562 C CA . LEU A 1 74 ? -2.291 -7.543 15.142 1.00 92.12 74 LEU A CA 1
ATOM 563 C C . LEU A 1 74 ? -1.843 -8.995 14.949 1.00 92.12 74 LEU A C 1
ATOM 565 O O . LEU A 1 74 ? -0.643 -9.260 14.897 1.00 92.12 74 LEU A O 1
ATOM 569 N N . ALA A 1 75 ? -2.789 -9.923 14.778 1.00 92.19 75 ALA A N 1
ATOM 570 C CA . ALA A 1 75 ? -2.479 -11.317 14.478 1.00 92.19 75 ALA A CA 1
ATOM 571 C C . ALA A 1 75 ? -1.732 -11.460 13.140 1.00 92.19 75 ALA A C 1
ATOM 573 O O . ALA A 1 75 ? -0.749 -12.195 13.064 1.00 92.19 75 ALA A O 1
ATOM 574 N N . ALA A 1 76 ? -2.124 -10.712 12.105 1.00 89.88 76 ALA A N 1
ATOM 575 C CA . ALA A 1 76 ? -1.440 -10.713 10.813 1.00 89.88 76 ALA A CA 1
ATOM 576 C C . ALA A 1 76 ? 0.009 -10.201 10.911 1.00 89.88 76 ALA A C 1
ATOM 578 O O . ALA A 1 76 ? 0.896 -10.720 10.232 1.00 89.88 76 ALA A O 1
ATOM 579 N N . MET A 1 77 ? 0.289 -9.233 11.789 1.00 89.88 77 MET A N 1
ATOM 580 C CA . MET A 1 77 ? 1.658 -8.754 12.026 1.00 89.88 77 MET A CA 1
ATOM 581 C C . MET A 1 77 ? 2.558 -9.809 12.685 1.00 89.88 77 MET A C 1
ATOM 583 O O . MET A 1 77 ? 3.778 -9.688 12.607 1.00 89.88 77 MET A O 1
ATOM 587 N N . LEU A 1 78 ? 2.012 -10.860 13.305 1.00 89.94 78 LEU A N 1
ATOM 588 C CA . LEU A 1 78 ? 2.824 -11.953 13.857 1.00 89.94 78 LEU A CA 1
ATOM 589 C C . LEU A 1 78 ? 3.476 -12.818 12.766 1.00 89.94 78 LEU A C 1
ATOM 591 O O . LEU A 1 78 ? 4.380 -13.593 13.068 1.00 89.94 78 LEU A O 1
ATOM 595 N N . ALA A 1 79 ? 3.063 -12.672 11.502 1.00 89.31 79 ALA A N 1
ATOM 596 C CA . ALA A 1 79 ? 3.673 -13.368 10.370 1.00 89.31 79 ALA A CA 1
ATOM 597 C C . ALA A 1 79 ? 5.083 -12.849 10.013 1.00 89.31 79 ALA A C 1
ATOM 599 O O . ALA A 1 79 ? 5.786 -13.484 9.228 1.00 89.31 79 ALA A O 1
ATOM 600 N N . VAL A 1 80 ? 5.509 -11.703 10.562 1.00 87.19 80 VAL A N 1
ATOM 601 C CA . VAL A 1 80 ? 6.854 -11.143 10.341 1.00 87.19 80 VAL A CA 1
ATOM 602 C C . VAL A 1 80 ? 7.785 -11.418 11.531 1.00 87.19 80 VAL A C 1
ATOM 604 O O . VAL A 1 80 ? 7.314 -11.679 12.638 1.00 87.19 80 VAL A O 1
ATOM 607 N N . PRO A 1 81 ? 9.122 -11.334 11.357 1.00 92.88 81 PRO A N 1
ATOM 608 C CA . PRO A 1 81 ? 10.060 -11.543 12.457 1.00 92.88 81 PRO A CA 1
ATOM 609 C C . PRO A 1 81 ? 9.760 -10.659 13.673 1.00 92.88 81 PRO A C 1
ATOM 611 O O . PRO A 1 81 ? 9.414 -9.486 13.530 1.00 92.88 81 PRO A O 1
ATOM 614 N N . VAL A 1 82 ? 9.987 -11.190 14.878 1.00 91.31 82 VAL A N 1
ATOM 615 C CA . VAL A 1 82 ? 9.627 -10.535 16.152 1.00 91.31 82 VAL A CA 1
ATOM 616 C C . VAL A 1 82 ? 10.167 -9.106 16.293 1.00 91.31 82 VAL A C 1
ATOM 618 O O . VAL A 1 82 ? 9.484 -8.228 16.817 1.00 91.31 82 VAL A O 1
ATOM 621 N N . GLY A 1 83 ? 11.375 -8.836 15.787 1.00 90.06 83 GLY A N 1
ATOM 622 C CA . GLY A 1 83 ? 11.956 -7.492 15.801 1.00 90.06 83 GLY A CA 1
ATOM 623 C C . GLY A 1 83 ? 11.183 -6.500 14.926 1.00 90.06 83 GLY A C 1
ATOM 624 O O . GLY A 1 83 ? 11.036 -5.339 15.299 1.00 90.06 83 GLY A O 1
ATOM 625 N N . VAL A 1 84 ? 10.651 -6.965 13.794 1.00 87.31 84 VAL A N 1
ATOM 626 C CA . VAL A 1 84 ? 9.816 -6.170 12.884 1.00 87.31 84 VAL A CA 1
ATOM 627 C C . VAL A 1 84 ? 8.435 -5.954 13.493 1.00 87.31 84 VAL A C 1
ATOM 629 O O . VAL A 1 84 ? 7.964 -4.821 13.525 1.00 87.31 84 VAL A O 1
ATOM 632 N N . TYR A 1 85 ? 7.833 -7.013 14.041 1.00 89.69 85 TYR A N 1
ATOM 633 C CA . TYR A 1 85 ? 6.567 -6.934 14.771 1.00 89.69 85 TYR A CA 1
ATOM 634 C C . TYR A 1 85 ? 6.630 -5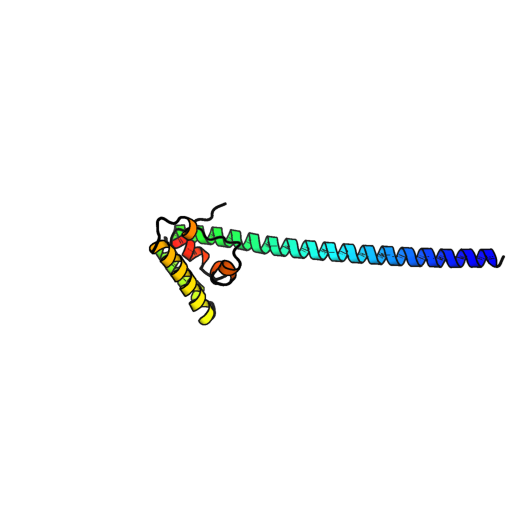.886 15.888 1.00 89.69 85 TYR A C 1
ATOM 636 O O . TYR A 1 85 ? 5.808 -4.973 15.936 1.00 89.69 85 TYR A O 1
ATOM 644 N N . ARG A 1 86 ? 7.662 -5.952 16.742 1.00 91.69 86 ARG A N 1
ATOM 645 C CA . ARG A 1 86 ? 7.843 -5.005 17.848 1.00 91.69 86 ARG A CA 1
ATOM 646 C C . ARG A 1 86 ? 7.925 -3.563 17.354 1.00 91.69 86 ARG A C 1
ATOM 648 O O . ARG A 1 86 ? 7.276 -2.702 17.931 1.00 91.69 86 ARG A O 1
ATOM 655 N N . ARG A 1 87 ? 8.692 -3.297 16.290 1.00 90.50 87 ARG A N 1
ATOM 656 C CA . ARG A 1 87 ? 8.796 -1.949 15.706 1.00 90.50 87 ARG A CA 1
ATOM 657 C C . ARG A 1 87 ? 7.452 -1.452 15.177 1.00 90.50 87 ARG A C 1
ATOM 659 O O . ARG A 1 87 ? 7.103 -0.307 15.436 1.00 90.50 87 ARG A O 1
ATOM 666 N N . ALA A 1 88 ? 6.695 -2.305 14.487 1.00 90.19 88 ALA A N 1
ATOM 667 C CA . ALA A 1 88 ? 5.382 -1.946 13.954 1.00 90.19 88 ALA A CA 1
ATOM 668 C C . ALA A 1 88 ? 4.387 -1.601 15.075 1.00 90.19 88 ALA A C 1
ATOM 670 O O . ALA A 1 88 ? 3.724 -0.568 15.017 1.00 90.19 88 ALA A O 1
ATOM 671 N N . VAL A 1 89 ? 4.329 -2.421 16.129 1.00 92.12 89 VAL A N 1
ATOM 672 C CA . VAL A 1 89 ? 3.450 -2.179 17.285 1.00 92.12 89 VAL A CA 1
ATOM 673 C C . VAL A 1 89 ? 3.876 -0.935 18.065 1.00 92.12 89 VAL A C 1
ATOM 675 O O . VAL A 1 89 ? 3.019 -0.150 18.460 1.00 92.12 89 VAL A O 1
ATOM 678 N N . SER A 1 90 ? 5.181 -0.709 18.251 1.00 93.25 90 SER A N 1
ATOM 679 C CA . SER A 1 90 ? 5.686 0.526 18.862 1.00 93.25 90 SER A CA 1
ATOM 680 C C . SER A 1 90 ? 5.291 1.761 18.050 1.00 93.25 90 SER A C 1
ATOM 682 O O . SER A 1 90 ? 4.769 2.705 18.630 1.00 93.25 90 SER A O 1
ATOM 684 N N . ALA A 1 91 ? 5.435 1.728 16.722 1.00 91.88 91 ALA A N 1
ATOM 685 C CA . ALA A 1 91 ? 5.027 2.834 15.856 1.00 91.88 91 ALA A CA 1
ATOM 686 C C . ALA A 1 91 ? 3.511 3.102 15.921 1.00 91.88 91 ALA A C 1
ATOM 688 O O . ALA A 1 91 ? 3.089 4.256 15.969 1.00 91.88 91 ALA A O 1
ATOM 689 N N . LEU A 1 92 ? 2.682 2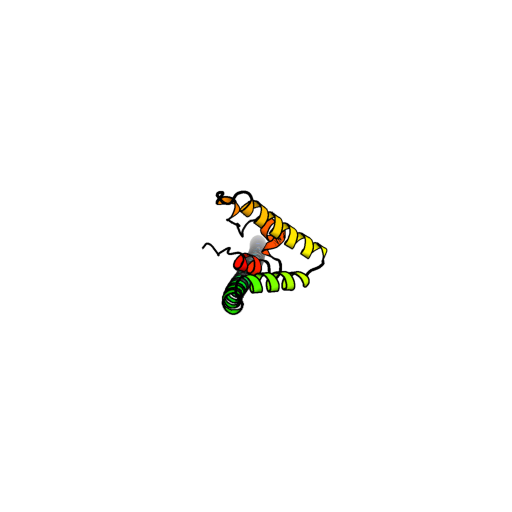.050 15.972 1.00 93.12 92 LEU A N 1
ATOM 690 C CA . LEU A 1 92 ? 1.235 2.189 16.181 1.00 93.12 92 LEU A CA 1
ATOM 691 C C . LEU A 1 92 ? 0.911 2.822 17.532 1.00 93.12 92 LEU A C 1
ATOM 693 O O . LEU A 1 92 ? 0.072 3.718 17.606 1.00 93.12 92 LEU A O 1
ATOM 697 N N . HIS A 1 93 ? 1.577 2.367 18.592 1.00 94.38 93 HIS A N 1
ATOM 698 C CA . HIS A 1 93 ? 1.396 2.917 19.926 1.00 94.38 93 HIS A CA 1
ATOM 699 C C . HIS A 1 93 ? 1.785 4.395 19.982 1.00 94.38 93 HIS A C 1
ATOM 701 O O . HIS A 1 93 ? 1.001 5.192 20.478 1.00 94.38 93 HIS A O 1
ATOM 707 N N . GLU A 1 94 ? 2.946 4.771 19.443 1.00 93.38 94 GLU A N 1
ATOM 708 C CA . GLU A 1 94 ? 3.415 6.162 19.401 1.00 93.38 94 GLU A CA 1
ATOM 709 C C . GLU A 1 94 ? 2.436 7.067 18.647 1.00 93.38 94 GLU A C 1
ATOM 711 O O . GLU A 1 94 ? 2.074 8.137 19.136 1.00 93.38 94 GLU A O 1
ATOM 716 N N . LEU A 1 95 ? 1.946 6.609 17.493 1.00 92.12 95 LEU A N 1
ATOM 717 C CA . LEU A 1 95 ? 0.967 7.333 16.688 1.00 92.12 95 LEU A CA 1
ATOM 718 C C . LEU A 1 95 ? -0.345 7.557 17.450 1.00 92.12 95 LEU A C 1
ATOM 720 O O . LEU A 1 95 ? -0.849 8.680 17.504 1.00 92.12 95 LEU A O 1
ATOM 724 N N . LEU A 1 96 ? -0.893 6.508 18.066 1.00 94.19 96 LEU A N 1
ATOM 725 C CA . LEU A 1 96 ? -2.141 6.609 18.824 1.00 94.19 96 LEU A CA 1
ATOM 726 C C . LEU A 1 96 ? -1.973 7.407 20.117 1.00 94.19 96 LEU A C 1
ATOM 728 O O . LEU A 1 96 ? -2.860 8.179 20.474 1.00 94.19 96 LEU A O 1
ATOM 732 N N . ALA A 1 97 ? -0.839 7.256 20.800 1.00 95.69 97 ALA A N 1
ATOM 733 C CA . ALA A 1 97 ? -0.519 8.002 22.008 1.00 95.69 97 ALA A CA 1
ATOM 734 C C . ALA A 1 97 ? -0.407 9.502 21.718 1.00 95.69 97 ALA A C 1
ATOM 736 O O . ALA A 1 97 ? -0.946 10.298 22.480 1.00 95.69 97 ALA A O 1
ATOM 737 N N . ALA A 1 98 ? 0.216 9.888 20.600 1.00 94.12 98 ALA A N 1
ATOM 738 C CA . ALA A 1 98 ? 0.297 11.284 20.179 1.00 94.12 98 ALA A CA 1
ATOM 739 C C . ALA A 1 98 ? -1.098 11.882 19.925 1.00 94.12 98 ALA A C 1
ATOM 741 O O . ALA A 1 98 ? -1.419 12.950 20.443 1.00 94.12 98 ALA A O 1
ATOM 742 N N . VAL A 1 99 ? -1.966 11.164 19.200 1.00 95.12 99 VAL A N 1
ATOM 743 C CA . VAL A 1 99 ? -3.357 11.598 18.969 1.00 95.12 99 VAL A CA 1
ATOM 744 C C . VAL A 1 99 ? -4.148 11.692 20.276 1.00 95.12 99 VAL A C 1
ATOM 746 O O . VAL A 1 99 ? -4.925 12.627 20.455 1.00 95.12 99 VAL A O 1
ATOM 749 N N . ALA A 1 100 ? -3.963 10.741 21.192 1.00 95.50 100 ALA A N 1
ATOM 750 C CA . ALA A 1 100 ? -4.655 10.731 22.478 1.00 95.50 100 ALA A CA 1
ATOM 751 C C . ALA A 1 100 ? -4.170 11.843 23.422 1.00 95.50 100 ALA A C 1
ATOM 753 O O . ALA A 1 100 ? -4.973 12.391 24.176 1.00 95.50 100 ALA A O 1
ATOM 754 N N . ALA A 1 101 ? -2.879 12.182 23.377 1.00 96.75 101 ALA A N 1
ATOM 755 C CA . ALA A 1 101 ? -2.293 13.257 24.170 1.00 96.75 101 ALA A CA 1
ATOM 756 C C . ALA A 1 101 ? -2.774 14.640 23.706 1.00 96.75 101 ALA A C 1
ATOM 758 O O . ALA A 1 101 ? -3.054 15.505 24.535 1.00 96.75 101 ALA A O 1
ATOM 759 N N . GLU A 1 102 ? -2.918 14.838 22.392 1.00 95.88 102 GLU A N 1
ATOM 760 C CA . GLU A 1 102 ? -3.308 16.118 21.794 1.00 95.88 102 GLU A CA 1
ATOM 761 C C . GLU A 1 102 ? -4.459 15.951 20.780 1.00 95.88 102 GLU A C 1
ATOM 763 O O . GLU A 1 102 ? -4.286 16.164 19.576 1.00 95.88 102 GLU A O 1
ATOM 768 N N . PRO A 1 103 ? -5.685 15.625 21.234 1.00 93.88 103 PRO A N 1
ATOM 769 C CA . PRO A 1 103 ? -6.796 15.278 20.338 1.00 93.88 103 PRO A CA 1
ATOM 770 C C . PRO A 1 103 ? -7.276 16.444 19.461 1.00 93.88 103 PRO A C 1
ATOM 772 O O . PRO A 1 103 ? -7.935 16.235 18.438 1.00 93.88 103 PRO A O 1
ATOM 775 N N . GLN A 1 104 ? -6.961 17.680 19.855 1.00 95.00 104 GLN A N 1
ATOM 776 C CA . GLN A 1 104 ? -7.302 18.880 19.094 1.00 95.00 104 GLN A CA 1
ATOM 777 C C . GLN A 1 104 ? -6.339 19.119 17.923 1.00 95.00 104 GLN A C 1
ATOM 779 O O . GLN A 1 104 ? -6.737 19.751 16.941 1.00 95.00 104 GLN A O 1
ATOM 784 N N . ASP A 1 105 ? -5.113 18.581 17.964 1.00 94.81 105 ASP A N 1
ATOM 785 C CA . ASP A 1 105 ? -4.182 18.725 16.849 1.00 94.81 105 ASP A CA 1
ATOM 786 C C . ASP A 1 105 ? -4.617 17.826 15.680 1.00 94.81 105 ASP A C 1
ATOM 788 O O . ASP A 1 105 ? -4.610 16.594 15.712 1.00 94.81 105 ASP A O 1
ATOM 792 N N . VAL A 1 106 ? -5.059 18.467 14.600 1.00 90.31 106 VAL A N 1
ATOM 793 C CA . VAL A 1 106 ? -5.451 17.793 13.358 1.00 90.31 106 VAL A CA 1
ATOM 794 C C . VAL A 1 106 ? -4.243 17.140 12.682 1.00 90.31 106 VAL A C 1
ATOM 796 O O . VAL A 1 106 ? -4.404 16.123 12.014 1.00 90.31 106 VAL A O 1
ATOM 799 N N . ARG A 1 107 ? -3.031 17.681 12.855 1.00 90.38 107 ARG A N 1
ATOM 800 C CA . ARG A 1 107 ? -1.819 17.200 12.176 1.00 90.38 107 ARG A CA 1
ATOM 801 C C . ARG A 1 107 ? -1.444 15.790 12.617 1.00 90.38 107 ARG A C 1
ATOM 803 O O . ARG A 1 107 ? -1.028 14.999 11.779 1.00 90.38 107 ARG A O 1
ATOM 810 N N . LEU A 1 108 ? -1.663 15.461 13.890 1.00 89.50 108 LEU A N 1
ATOM 811 C CA . LEU A 1 108 ? -1.386 14.135 14.454 1.00 89.50 108 LEU A CA 1
ATOM 812 C C . LEU A 1 108 ? -2.370 13.063 13.962 1.00 89.50 108 LEU A C 1
ATOM 814 O O . LEU A 1 108 ? -2.049 11.879 13.951 1.00 89.50 108 LEU A O 1
ATOM 818 N N . ARG A 1 109 ? -3.555 13.474 13.495 1.00 89.38 109 ARG A N 1
ATOM 819 C CA . ARG A 1 109 ? -4.597 12.589 12.943 1.00 89.38 109 ARG A CA 1
ATOM 820 C C . ARG A 1 109 ? -4.443 12.336 11.443 1.00 89.38 109 ARG A C 1
ATOM 822 O O . ARG A 1 109 ? -5.280 11.664 10.844 1.00 89.38 109 ARG A O 1
ATOM 829 N N . VAL A 1 110 ? -3.397 12.878 10.819 1.00 89.38 110 VAL A N 1
ATOM 830 C CA . VAL A 1 110 ? -3.139 12.731 9.385 1.00 89.38 110 VAL A CA 1
ATOM 831 C C . VAL A 1 110 ? -1.850 11.956 9.170 1.00 89.38 110 VAL A C 1
ATOM 833 O O . VAL A 1 110 ? -0.753 12.444 9.431 1.00 89.38 110 VAL A O 1
ATOM 836 N N . VAL A 1 111 ? -1.984 10.762 8.601 1.00 86.38 111 VAL A N 1
ATOM 837 C CA . VAL A 1 111 ? -0.849 9.953 8.158 1.00 86.38 111 VAL A CA 1
ATOM 838 C C . VAL A 1 111 ? -0.637 10.183 6.671 1.00 86.38 111 VAL A C 1
ATOM 840 O O . VAL A 1 111 ? -1.516 9.911 5.855 1.00 86.38 111 VAL A O 1
ATOM 843 N N . ARG A 1 112 ? 0.543 10.684 6.305 1.00 83.06 112 ARG A N 1
ATOM 844 C CA . ARG A 1 112 ? 0.931 10.822 4.900 1.00 83.06 112 ARG A CA 1
ATOM 845 C C . ARG A 1 112 ? 1.492 9.498 4.418 1.00 83.06 112 ARG A C 1
ATOM 847 O O . ARG A 1 112 ? 2.574 9.114 4.849 1.00 83.06 112 ARG A O 1
ATOM 854 N N . VAL A 1 113 ? 0.776 8.843 3.507 1.00 76.06 113 VAL A N 1
ATOM 855 C CA . VAL A 1 113 ? 1.213 7.567 2.924 1.00 76.06 113 VAL A CA 1
ATOM 856 C C . VAL A 1 113 ? 2.583 7.733 2.269 1.00 76.06 113 VAL A C 1
ATOM 858 O O . VAL A 1 113 ? 3.478 6.982 2.604 1.00 76.06 113 VAL A O 1
ATOM 861 N N . ALA A 1 114 ? 2.813 8.811 1.512 1.00 74.69 114 ALA A N 1
ATOM 862 C CA . ALA A 1 114 ? 4.103 9.113 0.876 1.00 74.69 114 ALA A CA 1
ATOM 863 C C . ALA A 1 114 ? 5.293 9.360 1.838 1.00 74.69 114 ALA A C 1
ATOM 865 O O . ALA A 1 114 ? 6.401 9.627 1.382 1.00 74.69 114 ALA A O 1
ATOM 866 N N . ASN A 1 115 ? 5.098 9.325 3.161 1.00 80.44 115 ASN A N 1
ATOM 867 C CA . ASN A 1 115 ? 6.204 9.413 4.108 1.00 80.44 115 ASN A CA 1
ATOM 868 C C . ASN A 1 115 ? 6.962 8.074 4.143 1.00 80.44 115 ASN A C 1
ATOM 870 O O . ASN A 1 115 ? 6.466 7.083 4.676 1.00 80.44 115 ASN A O 1
ATOM 874 N N . GLU A 1 116 ? 8.188 8.066 3.621 1.00 73.62 116 GLU A N 1
ATOM 875 C CA . GLU A 1 116 ? 9.103 6.915 3.655 1.00 73.62 116 GLU A CA 1
ATOM 876 C C . GLU A 1 116 ? 9.256 6.328 5.065 1.00 73.62 116 GLU A C 1
ATOM 878 O O . GLU A 1 116 ? 9.169 5.114 5.240 1.00 73.62 116 GLU A O 1
ATOM 883 N N . GLY A 1 117 ? 9.365 7.175 6.095 1.00 78.44 117 GLY A N 1
ATOM 884 C CA . GLY A 1 117 ? 9.462 6.726 7.485 1.00 78.44 117 GLY A CA 1
ATOM 885 C C . GLY A 1 117 ? 8.203 6.000 7.966 1.00 78.44 117 GLY A C 1
ATOM 886 O O . GLY A 1 117 ? 8.293 5.040 8.734 1.00 78.44 117 GLY A O 1
ATOM 887 N N . PHE A 1 118 ? 7.021 6.386 7.470 1.00 80.12 118 PHE 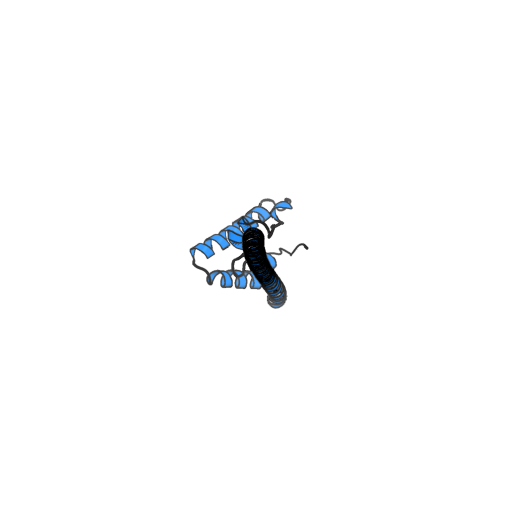A N 1
ATOM 888 C CA . PHE A 1 118 ? 5.786 5.639 7.712 1.00 80.12 118 PHE A CA 1
ATOM 889 C C . PHE A 1 118 ? 5.801 4.299 6.973 1.00 80.12 118 PHE A C 1
ATOM 891 O O . PHE A 1 118 ? 5.472 3.280 7.573 1.00 80.12 118 PHE A O 1
ATOM 898 N N . HIS A 1 119 ? 6.208 4.260 5.703 1.00 79.62 119 HIS A N 1
ATOM 899 C CA . HIS A 1 119 ? 6.280 3.012 4.936 1.00 79.62 119 HIS A CA 1
ATOM 900 C C . HIS A 1 119 ? 7.267 1.999 5.522 1.00 79.62 119 HIS A C 1
ATOM 902 O O . HIS A 1 119 ? 6.938 0.812 5.610 1.00 79.62 119 HIS A O 1
ATOM 908 N N . GLU A 1 120 ? 8.445 2.461 5.938 1.00 78.00 120 GLU A N 1
ATOM 909 C CA . GLU A 1 120 ? 9.494 1.623 6.512 1.00 78.00 120 GLU A CA 1
ATOM 910 C C . GLU A 1 120 ? 9.067 1.035 7.864 1.00 78.00 120 GLU A C 1
ATOM 912 O O . GLU A 1 120 ? 9.272 -0.156 8.131 1.00 78.00 120 GLU A O 1
ATOM 917 N N . SER A 1 121 ? 8.421 1.840 8.711 1.00 77.12 121 SER A N 1
ATOM 918 C CA . SER A 1 121 ? 7.991 1.409 10.044 1.00 77.12 121 SER A CA 1
ATOM 919 C C . SER A 1 121 ? 6.707 0.577 10.015 1.00 77.12 121 SER A C 1
ATOM 921 O O . SER A 1 121 ? 6.649 -0.473 10.658 1.00 77.12 121 SER A O 1
ATOM 923 N N . LEU A 1 122 ? 5.701 0.999 9.243 1.00 82.38 122 LEU A N 1
ATOM 924 C CA . LEU A 1 122 ? 4.325 0.534 9.406 1.00 82.38 122 LEU A CA 1
ATOM 925 C C . LEU A 1 122 ? 3.578 0.296 8.083 1.00 82.38 122 LEU A C 1
ATOM 927 O O . LEU A 1 122 ? 2.929 -0.734 7.927 1.00 82.38 122 LEU A O 1
ATOM 931 N N . GLY A 1 123 ? 3.683 1.201 7.110 1.00 75.62 123 GLY A N 1
ATOM 932 C CA . GLY A 1 123 ? 2.836 1.220 5.911 1.00 75.62 123 GLY A CA 1
ATOM 933 C C . GLY A 1 123 ? 2.961 -0.001 4.995 1.00 75.62 123 GLY A C 1
ATOM 934 O O . GLY A 1 123 ? 2.011 -0.305 4.275 1.00 75.62 123 GLY A O 1
ATOM 935 N N . ARG A 1 124 ? 4.100 -0.711 5.031 1.00 80.81 124 ARG A N 1
ATOM 936 C CA . ARG A 1 124 ? 4.339 -1.964 4.282 1.00 80.81 124 ARG A CA 1
ATOM 937 C C . ARG A 1 124 ? 4.117 -3.233 5.113 1.00 80.81 124 ARG A C 1
ATOM 939 O O . ARG A 1 124 ? 4.414 -4.333 4.652 1.00 80.81 124 ARG A O 1
ATOM 946 N N . ARG A 1 125 ? 3.676 -3.110 6.369 1.00 86.00 125 ARG A N 1
ATOM 947 C CA . ARG A 1 125 ? 3.539 -4.256 7.277 1.00 86.00 125 ARG A CA 1
ATOM 948 C C . ARG A 1 125 ? 2.168 -4.924 7.107 1.00 86.00 125 ARG A C 1
ATOM 950 O O . ARG A 1 125 ? 1.169 -4.211 6.983 1.00 86.00 125 ARG A O 1
ATOM 957 N N . PRO A 1 126 ? 2.096 -6.271 7.138 1.00 84.12 126 PRO A N 1
ATOM 958 C CA . PRO A 1 126 ? 0.823 -6.986 7.108 1.00 84.12 126 PRO A CA 1
ATOM 959 C C . PRO A 1 126 ? -0.111 -6.484 8.210 1.00 84.12 126 PRO A C 1
ATOM 961 O O . PRO A 1 126 ? 0.334 -6.233 9.325 1.00 84.12 126 PRO A O 1
ATOM 964 N N . GLY A 1 127 ? -1.393 -6.294 7.903 1.00 87.88 127 GLY A N 1
ATOM 965 C CA . GLY A 1 127 ? -2.396 -5.856 8.878 1.00 87.88 127 GLY A CA 1
ATOM 966 C C . GLY A 1 127 ? -2.353 -4.372 9.269 1.00 87.88 127 GLY A C 1
ATOM 967 O O . GLY A 1 127 ? -3.365 -3.860 9.728 1.00 87.88 127 GLY A O 1
ATOM 968 N N . ALA A 1 128 ? -1.265 -3.628 9.041 1.00 89.38 128 ALA A N 1
ATOM 969 C CA . ALA A 1 128 ? -1.148 -2.235 9.500 1.00 89.38 128 ALA A CA 1
ATOM 970 C C . ALA A 1 128 ? -2.282 -1.322 9.018 1.00 89.38 128 ALA A C 1
ATOM 972 O O . ALA A 1 128 ? -2.831 -0.537 9.788 1.00 89.38 128 ALA A O 1
ATOM 973 N N . ARG A 1 129 ? -2.674 -1.462 7.751 1.00 87.81 129 ARG A N 1
ATOM 974 C CA . ARG A 1 129 ? -3.784 -0.703 7.165 1.00 87.81 129 ARG A CA 1
ATOM 975 C C . ARG A 1 129 ? -5.130 -1.085 7.778 1.00 87.81 129 ARG A C 1
ATOM 977 O O . ARG A 1 129 ? -5.897 -0.195 8.126 1.00 87.81 129 ARG A O 1
ATOM 984 N N . LEU A 1 130 ? -5.386 -2.383 7.956 1.00 90.56 130 LEU A N 1
ATOM 985 C CA . LEU A 1 130 ? -6.604 -2.883 8.601 1.00 90.56 130 LEU A CA 1
ATOM 986 C C . LEU A 1 130 ? -6.698 -2.399 10.054 1.00 90.56 130 LEU A C 1
ATOM 988 O O . LEU A 1 130 ? -7.765 -1.976 10.484 1.00 90.56 130 LEU A O 1
ATOM 992 N N . PHE A 1 131 ? -5.573 -2.372 10.776 1.00 93.25 131 PHE A N 1
ATOM 993 C CA . PHE A 1 131 ? -5.509 -1.817 12.125 1.00 93.25 131 PHE A CA 1
ATOM 994 C C . PHE A 1 131 ? -5.886 -0.334 12.131 1.00 93.25 131 PHE A C 1
ATOM 996 O O . PHE A 1 131 ? -6.794 0.064 12.851 1.00 93.25 131 PHE A O 1
ATOM 1003 N N . LEU A 1 132 ? -5.228 0.478 11.290 1.00 91.88 132 LEU A N 1
ATOM 1004 C CA . LEU A 1 132 ? -5.499 1.916 11.173 1.00 91.88 132 LEU A CA 1
ATOM 1005 C C . LEU A 1 132 ? -6.966 2.192 10.812 1.00 91.88 132 LEU A C 1
ATOM 1007 O O . LEU A 1 132 ? -7.577 3.102 11.365 1.00 91.88 132 LEU A O 1
ATOM 1011 N N . ARG A 1 133 ? -7.553 1.379 9.933 1.00 90.69 133 ARG A N 1
ATOM 1012 C CA . ARG A 1 133 ? -8.980 1.428 9.597 1.00 90.69 133 ARG A CA 1
ATOM 1013 C C . ARG A 1 133 ? -9.864 1.100 10.800 1.00 90.69 133 ARG A C 1
ATOM 1015 O O . ARG A 1 133 ? -10.806 1.841 11.066 1.00 90.69 133 ARG A O 1
ATOM 1022 N N . GLY A 1 134 ? -9.534 0.047 11.547 1.00 92.50 134 GLY A N 1
ATOM 1023 C CA . GLY A 1 134 ? -10.251 -0.364 12.757 1.00 92.50 134 GLY A CA 1
ATOM 1024 C C . GLY A 1 134 ? -10.268 0.708 13.848 1.00 92.50 134 GLY A C 1
ATOM 1025 O O . GLY A 1 134 ? -11.304 0.926 14.466 1.00 92.50 134 GLY A O 1
ATOM 1026 N N . VAL A 1 135 ? -9.172 1.452 14.023 1.00 93.44 135 VAL A N 1
ATOM 1027 C CA . VAL A 1 135 ? -9.112 2.587 14.969 1.00 93.44 135 VAL A CA 1
ATOM 1028 C C . VAL A 1 135 ? -9.708 3.893 14.413 1.00 93.44 135 VAL A C 1
ATOM 1030 O O . VAL A 1 135 ? -9.730 4.903 15.112 1.00 93.44 135 VAL A O 1
ATOM 1033 N N . GLY A 1 136 ? -10.194 3.894 13.166 1.00 91.75 136 GLY A N 1
ATOM 1034 C CA . GLY A 1 136 ? -10.959 4.999 12.577 1.00 91.75 136 GLY A CA 1
ATOM 1035 C C . GLY A 1 136 ? -10.218 5.894 11.576 1.00 91.75 136 GLY A C 1
ATOM 1036 O O . GLY A 1 136 ? -10.790 6.891 11.134 1.00 91.75 136 GLY A O 1
ATOM 1037 N N . PHE A 1 137 ? -8.983 5.576 11.169 1.00 91.06 137 PHE A N 1
ATOM 1038 C CA . PHE A 1 137 ? -8.327 6.306 10.075 1.00 91.06 137 PHE A CA 1
ATOM 1039 C C . PHE A 1 137 ? -8.974 5.961 8.731 1.00 91.06 137 PHE A C 1
ATOM 1041 O O . PHE A 1 137 ? -9.103 4.795 8.354 1.00 91.06 137 PHE A O 1
ATOM 1048 N N . GLN A 1 138 ? -9.303 6.989 7.954 1.00 87.62 138 GLN A N 1
ATOM 1049 C CA . GLN A 1 138 ? -9.935 6.869 6.639 1.00 87.62 138 GLN A CA 1
ATOM 1050 C C . GLN A 1 138 ? -8.976 7.305 5.522 1.00 87.62 138 GLN A C 1
ATOM 1052 O O . GLN A 1 138 ? -8.086 8.124 5.775 1.00 87.62 138 GLN A O 1
ATOM 1057 N N . PRO A 1 139 ? -9.085 6.735 4.305 1.00 80.69 139 PRO A N 1
ATOM 1058 C CA . PRO A 1 139 ? -8.297 7.206 3.181 1.00 80.69 139 PRO A CA 1
ATOM 1059 C C . PRO A 1 139 ? -8.793 8.603 2.837 1.00 80.69 139 PRO A C 1
ATOM 1061 O O . PRO A 1 139 ? -9.996 8.857 2.799 1.00 80.69 139 PRO A O 1
ATOM 1064 N N . ARG A 1 140 ? -7.861 9.519 2.604 1.00 73.06 140 ARG A N 1
ATOM 1065 C CA . ARG A 1 140 ? -8.195 10.851 2.122 1.00 73.06 140 ARG A CA 1
ATOM 1066 C C . ARG A 1 140 ? -7.649 10.957 0.707 1.00 73.06 140 ARG A C 1
ATOM 1068 O O . ARG A 1 140 ? -6.437 11.070 0.545 1.00 73.06 140 ARG A O 1
ATOM 1075 N N . SER A 1 141 ? -8.551 10.811 -0.262 1.00 59.12 141 SER A N 1
ATOM 1076 C CA . SER A 1 141 ? -8.325 11.116 -1.680 1.00 59.12 141 SER A CA 1
ATOM 1077 C C . SER A 1 141 ? -8.034 12.597 -1.871 1.00 59.12 141 SER A C 1
ATOM 1079 O O . SER A 1 141 ? -8.763 13.394 -1.228 1.00 59.12 141 SER A O 1
#

InterPro domains:
  IPR036339 PUB-like domain superfamily [SSF143503] (81-138)

Sequence (141 aa):
KEELLSLMAENEERLKAKRAREEEDARQKAAEEEARQKAAAELQAEEEALQRAEQEGEARLAAVGPDAACAEALAAMLAVPVGVYRRAVSALHELLAAVAAEPQDVRLRVVRVANEGFHESLGRRPGARLFLRGVGFQPRS

Secondary structure (DSSP, 8-state):
-HHHHHHHHHHHHHHHHHHHHHHHHHHHHHHHHHHHHHHHHHHHHHHHHHHHHHHHHHHHHHHH-HHHHHHHHHHHHTTS-HHHHHHHHHHHHHHHHHHHH-TT-TGGG---TT-HHHIIIIITSTTHHHHHHHTT-----

Foldseek 3Di:
DVVVVVVVVVVVVVVVVVVVVVVVVVVVVVVVVVVVVVVVVVVVVVVVVVVVVLVVLVVVCVVQPLVVLLVVLLVQLVVDDPVLSVLQVVVVCVLVVVCVVCVPDVVSLDDDLPPPVCCSRANVGGSSSSNCVSVPRDDDD

Organism: NCBI:txid1333877

pLDDT: mean 87.65, std 7.24, range [59.12, 96.75]